Protein AF-X1F8E1-F1 (afdb_monomer)

Mean predicted aligned error: 9.56 Å

Sequence (76 aa):
WINRGNFIDLGDERDPIVGLHENPGTFTIPTEPVRKRVHEVTTFNRLRGGEYMFMPSLSALRWMAAGEWDGEAQAS

Radius of gyration: 23.67 Å; Cα contacts (8 Å, |Δi|>4): 88; chains: 1; bounding box: 45×28×63 Å

InterPro domains:
  IPR011008 Dimeric alpha-beta barrel [SSF54909] (1-66)

Foldseek 3Di:
DAQAPVVPPPGRDHHLAPYADPFWHKDWDDDPPDIDIDTRRHPPDDDPDDDDDDDDDPVVVVCVVVVPDPPDPDPD

Structure (mmCIF, N/CA/C/O backbone):
data_AF-X1F8E1-F1
#
_entry.id   AF-X1F8E1-F1
#
loop_
_atom_site.group_PDB
_atom_site.id
_atom_site.type_symbol
_atom_site.label_atom_id
_atom_site.label_alt_id
_atom_site.label_comp_id
_atom_site.label_asym_id
_atom_site.label_entity_id
_atom_site.label_seq_id
_atom_site.pdbx_PDB_ins_code
_atom_site.Cartn_x
_atom_site.Cartn_y
_atom_site.Cartn_z
_atom_site.occupancy
_atom_site.B_iso_or_equiv
_atom_site.auth_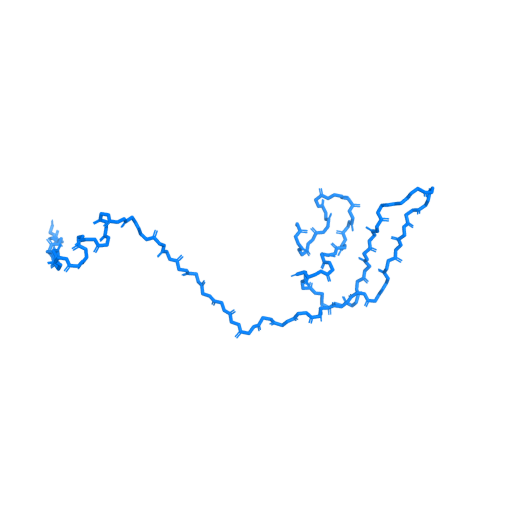seq_id
_atom_site.auth_comp_id
_atom_site.auth_asym_id
_atom_site.auth_atom_id
_atom_site.pdbx_PDB_model_num
ATOM 1 N N . TRP A 1 1 ? 0.703 -7.060 8.118 1.00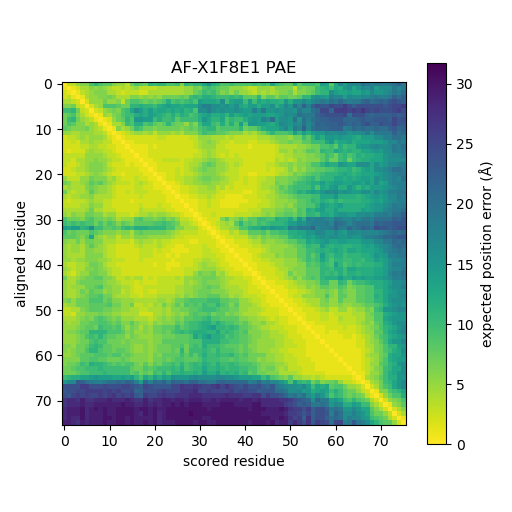 72.81 1 TRP A N 1
ATOM 2 C CA . TRP A 1 1 ? 0.650 -5.587 8.115 1.00 72.81 1 TRP A CA 1
ATOM 3 C C . TRP A 1 1 ? -0.776 -5.163 7.816 1.00 72.81 1 TRP A C 1
ATOM 5 O O . TRP A 1 1 ? -1.530 -5.076 8.763 1.00 72.81 1 TRP A O 1
ATOM 15 N N . ILE A 1 2 ? -1.205 -5.053 6.555 1.00 80.00 2 ILE A N 1
ATOM 16 C CA . ILE A 1 2 ? -2.597 -4.665 6.238 1.00 80.00 2 ILE A CA 1
ATOM 17 C C . ILE A 1 2 ? -3.600 -5.819 6.441 1.00 80.00 2 ILE A C 1
ATOM 19 O O . ILE A 1 2 ? -4.639 -5.641 7.060 1.00 80.00 2 ILE A O 1
ATOM 23 N N . ASN A 1 3 ? -3.279 -7.031 5.974 1.00 80.75 3 ASN A N 1
ATOM 24 C CA . ASN A 1 3 ? -4.207 -8.176 6.031 1.00 80.75 3 ASN A CA 1
ATOM 25 C C . ASN A 1 3 ? -4.024 -9.095 7.251 1.00 80.75 3 ASN A C 1
ATOM 27 O O . ASN A 1 3 ? -4.714 -10.104 7.353 1.00 80.75 3 ASN A O 1
ATOM 31 N N . ARG A 1 4 ? -3.056 -8.806 8.132 1.00 72.12 4 ARG A N 1
ATOM 32 C CA . ARG A 1 4 ? -2.773 -9.591 9.350 1.00 72.12 4 ARG A CA 1
ATOM 33 C C . ARG A 1 4 ? -2.161 -8.697 10.427 1.00 72.12 4 ARG A C 1
ATOM 35 O O . ARG A 1 4 ? -1.105 -8.098 10.167 1.00 72.12 4 ARG A O 1
ATOM 42 N N . GLY A 1 5 ? -2.795 -8.669 11.597 1.00 61.56 5 GLY A N 1
ATOM 43 C CA . GLY A 1 5 ? -2.458 -7.865 12.774 1.00 61.56 5 GLY A CA 1
ATOM 44 C C . GLY A 1 5 ? -1.349 -8.435 13.662 1.00 61.56 5 GLY A C 1
ATOM 45 O O . GLY A 1 5 ? -0.834 -7.714 14.513 1.00 61.56 5 GLY A O 1
ATOM 46 N N . ASN A 1 6 ? -0.891 -9.670 13.410 1.00 65.69 6 ASN A N 1
ATOM 47 C CA . ASN A 1 6 ? 0.216 -10.328 14.134 1.00 65.69 6 ASN A CA 1
ATOM 48 C C . ASN A 1 6 ? 1.530 -9.526 14.215 1.00 65.69 6 ASN A C 1
ATOM 50 O O . ASN A 1 6 ? 2.422 -9.895 14.967 1.00 65.69 6 ASN A O 1
ATOM 54 N N . PHE A 1 7 ? 1.679 -8.447 13.444 1.00 57.41 7 PHE A N 1
ATOM 55 C CA . PHE A 1 7 ? 2.837 -7.559 13.540 1.00 57.41 7 PHE A CA 1
ATOM 56 C C . PHE A 1 7 ? 2.840 -6.686 14.812 1.00 57.41 7 PHE A C 1
ATOM 58 O O . PHE A 1 7 ? 3.897 -6.214 15.209 1.00 57.41 7 PHE A O 1
ATOM 65 N N . ILE A 1 8 ? 1.683 -6.481 15.451 1.00 65.19 8 ILE A N 1
ATOM 66 C CA . ILE A 1 8 ? 1.513 -5.639 16.651 1.00 65.19 8 ILE A CA 1
ATOM 67 C C . ILE A 1 8 ? 0.654 -6.323 17.726 1.00 65.19 8 ILE A C 1
ATOM 69 O O . ILE A 1 8 ? -0.053 -5.656 18.472 1.00 65.19 8 ILE A O 1
ATOM 73 N N . ASP A 1 9 ? 0.693 -7.658 17.783 1.00 68.62 9 ASP A N 1
ATOM 74 C CA . ASP A 1 9 ? -0.044 -8.463 18.775 1.00 68.62 9 ASP A CA 1
ATOM 75 C C . ASP A 1 9 ? -1.575 -8.236 18.775 1.00 68.62 9 ASP A C 1
ATOM 77 O O . ASP A 1 9 ? -2.258 -8.355 19.789 1.00 68.62 9 ASP A O 1
ATOM 81 N N . LEU A 1 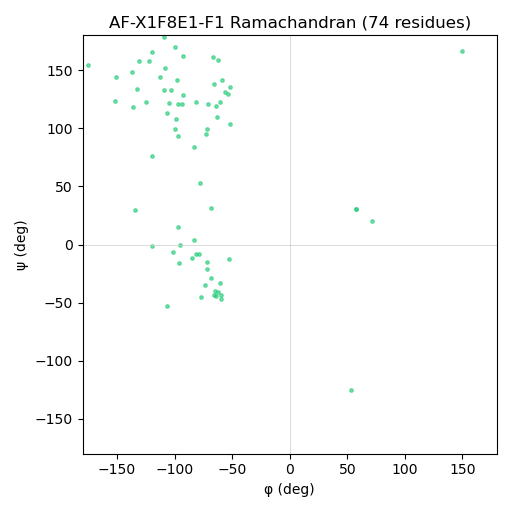10 ? -2.148 -7.909 17.609 1.00 70.00 10 LEU A N 1
ATOM 82 C CA . LEU A 1 10 ? -3.601 -7.782 17.418 1.00 70.00 10 LEU A CA 1
ATOM 83 C C . LEU A 1 10 ? -4.239 -9.052 16.826 1.00 70.00 10 LEU A C 1
ATOM 85 O O . LEU A 1 10 ? -5.361 -9.013 16.329 1.00 70.00 10 LEU A O 1
ATOM 89 N N . GLY A 1 11 ? -3.530 -10.184 16.846 1.00 79.88 11 GLY A N 1
ATOM 90 C CA . GLY A 1 11 ? -4.018 -11.455 16.305 1.00 79.88 11 GLY A CA 1
ATOM 91 C C . GLY A 1 11 ? -4.500 -11.342 14.852 1.00 79.88 11 GLY A C 1
ATOM 92 O O . GLY A 1 11 ? -3.783 -10.861 13.965 1.00 79.88 11 GLY A O 1
ATOM 93 N N . ASP A 1 12 ? -5.749 -11.755 14.629 1.00 80.50 12 ASP A N 1
ATOM 94 C CA . ASP A 1 12 ? -6.393 -11.786 13.313 1.00 80.50 12 ASP A CA 1
ATOM 95 C C . ASP A 1 12 ? -7.007 -10.443 12.873 1.00 80.50 12 ASP A C 1
ATOM 97 O O . ASP A 1 12 ? -7.613 -10.382 11.799 1.00 80.50 12 ASP A O 1
ATOM 101 N N . GLU A 1 13 ? -6.857 -9.361 13.653 1.00 87.12 13 GLU A N 1
ATOM 102 C CA . GLU A 1 13 ? -7.336 -8.037 13.236 1.00 87.12 13 GLU A CA 1
ATOM 103 C C . GLU A 1 13 ? -6.668 -7.605 11.917 1.00 87.12 13 GLU A C 1
ATOM 105 O O . GLU A 1 13 ? -5.484 -7.856 11.661 1.00 87.12 13 GLU A O 1
ATOM 110 N N . ARG A 1 14 ? -7.448 -6.956 11.051 1.00 88.06 14 ARG A N 1
ATOM 111 C CA . ARG A 1 14 ? -7.014 -6.467 9.735 1.00 88.06 14 ARG A CA 1
ATOM 112 C C . ARG A 1 14 ? -7.241 -4.961 9.659 1.00 88.06 14 ARG A C 1
ATOM 114 O O . ARG A 1 14 ? -8.068 -4.413 10.387 1.00 88.06 14 ARG A O 1
ATOM 121 N N . ASP A 1 15 ? -6.519 -4.297 8.765 1.00 89.00 15 ASP A N 1
ATOM 122 C CA . ASP A 1 15 ? -6.700 -2.872 8.506 1.00 89.00 15 ASP A CA 1
ATOM 123 C C . ASP A 1 15 ? -8.167 -2.578 8.113 1.00 89.00 15 ASP A C 1
ATOM 125 O O . ASP A 1 15 ? -8.727 -3.275 7.257 1.00 89.00 15 ASP A O 1
ATOM 129 N N . PRO A 1 16 ? -8.819 -1.576 8.726 1.00 89.94 16 PRO A N 1
ATOM 130 C CA . PRO A 1 16 ? -10.233 -1.306 8.493 1.00 89.94 16 PRO A CA 1
ATOM 131 C C . PRO A 1 16 ? -10.494 -0.556 7.177 1.00 89.94 16 PRO A C 1
ATOM 133 O O . PRO A 1 16 ? -11.656 -0.393 6.818 1.00 89.94 16 PRO A O 1
ATOM 136 N N . ILE A 1 17 ? -9.448 -0.086 6.479 1.00 90.44 17 ILE A N 1
ATOM 137 C CA . ILE A 1 17 ? -9.498 0.757 5.273 1.00 90.44 17 ILE A CA 1
ATOM 138 C C . ILE A 1 17 ? -9.118 -0.043 4.001 1.00 90.44 17 ILE A C 1
ATOM 140 O O . ILE A 1 17 ? -9.820 -0.074 2.993 1.00 90.44 17 ILE A O 1
ATOM 144 N N . VAL A 1 18 ? -7.981 -0.716 3.987 1.00 91.00 18 VAL A N 1
ATOM 145 C CA . VAL A 1 18 ? -7.493 -1.425 2.787 1.00 91.00 18 VAL A CA 1
ATOM 146 C C . VAL A 1 18 ? -7.323 -2.922 3.003 1.00 91.00 18 VAL A C 1
ATOM 148 O O . VAL A 1 18 ? -7.006 -3.645 2.060 1.00 91.00 18 VAL A O 1
ATOM 151 N N . GLY A 1 19 ? -7.596 -3.400 4.218 1.00 88.19 19 GLY A N 1
ATOM 152 C CA . GLY A 1 19 ? -7.644 -4.820 4.524 1.00 88.19 19 GLY A CA 1
ATOM 153 C C . GLY A 1 19 ? -8.787 -5.525 3.801 1.00 88.19 19 GLY A C 1
ATOM 154 O O . GLY A 1 19 ? -9.911 -5.026 3.731 1.00 88.19 19 GLY A O 1
ATOM 155 N N . LEU A 1 20 ? -8.500 -6.715 3.280 1.00 89.25 20 LEU A N 1
ATOM 156 C CA . LEU A 1 20 ? -9.532 -7.633 2.812 1.00 89.25 20 LEU A CA 1
ATOM 157 C C . LEU A 1 20 ? -10.101 -8.375 4.024 1.00 89.25 20 LEU A C 1
ATOM 159 O O . LEU A 1 20 ? -9.345 -9.054 4.710 1.00 89.25 20 LEU A O 1
ATOM 163 N N . HIS A 1 21 ? -11.405 -8.296 4.271 1.00 90.50 21 HIS A N 1
ATOM 164 C CA . HIS A 1 21 ? -12.114 -9.026 5.332 1.00 90.50 21 HIS A CA 1
ATOM 165 C C . HIS A 1 21 ? -12.945 -10.155 4.710 1.00 90.50 21 HIS A C 1
ATOM 167 O O . HIS A 1 21 ? -13.889 -9.880 3.971 1.00 90.50 21 HIS A O 1
ATOM 173 N N . GLU A 1 22 ? -12.581 -11.415 4.980 1.00 87.75 22 GLU A N 1
ATOM 174 C CA . GLU A 1 22 ? -13.345 -12.601 4.535 1.00 87.75 22 GLU A CA 1
ATOM 175 C C . GLU A 1 22 ? -14.635 -12.789 5.343 1.00 87.75 22 GLU A C 1
ATOM 177 O O . GLU A 1 22 ? -15.655 -13.197 4.798 1.00 87.75 22 GLU A O 1
ATOM 182 N N . ASN A 1 23 ? -14.581 -12.441 6.629 1.00 89.69 23 ASN A N 1
ATOM 183 C CA . ASN A 1 23 ? -15.703 -12.366 7.558 1.00 89.69 23 ASN A CA 1
ATOM 184 C C . ASN A 1 23 ? -15.642 -11.009 8.279 1.00 89.69 23 ASN A C 1
ATOM 186 O O . ASN A 1 23 ? -14.547 -10.437 8.350 1.00 89.69 23 ASN A O 1
ATOM 190 N N . PRO A 1 24 ? -16.758 -10.495 8.833 1.00 91.81 24 PRO A N 1
ATOM 191 C CA . PRO A 1 24 ? -16.728 -9.288 9.651 1.00 91.81 24 PRO A CA 1
ATOM 192 C C . PRO A 1 24 ? -15.701 -9.400 10.788 1.00 91.81 24 PRO A C 1
ATOM 194 O O . PRO A 1 24 ? -15.648 -10.399 11.507 1.00 91.81 24 PRO A O 1
ATOM 197 N N . GLY A 1 25 ? -14.851 -8.383 10.908 1.00 90.25 25 GLY A N 1
ATOM 198 C CA . GLY A 1 25 ? -13.721 -8.340 11.829 1.00 90.25 25 GLY A CA 1
ATOM 199 C C . GLY A 1 25 ? -13.911 -7.367 12.991 1.00 90.25 25 GLY A C 1
ATOM 200 O O . GLY A 1 25 ? -14.912 -6.655 13.103 1.00 90.25 25 GLY A O 1
ATOM 201 N N . THR A 1 26 ? -12.905 -7.326 13.864 1.00 91.88 26 THR A N 1
ATOM 202 C CA . THR A 1 26 ? -12.777 -6.321 14.928 1.00 91.88 26 THR A CA 1
ATOM 203 C C . THR A 1 26 ? -11.579 -5.421 14.639 1.00 91.88 26 THR A C 1
ATOM 205 O O . THR A 1 26 ? -10.568 -5.888 14.123 1.00 91.88 26 THR A O 1
ATOM 208 N N . PHE A 1 27 ? -11.700 -4.137 14.970 1.00 90.75 27 PHE A N 1
ATOM 209 C CA . PHE A 1 27 ? -10.605 -3.170 14.939 1.00 90.75 27 PHE A CA 1
ATOM 210 C C . PHE A 1 27 ? -10.463 -2.495 16.305 1.00 90.75 27 PHE A C 1
ATOM 212 O O . PHE A 1 27 ? -11.419 -1.899 16.818 1.00 90.75 27 PHE A O 1
ATOM 219 N N . THR A 1 28 ? -9.277 -2.589 16.902 1.00 90.75 28 THR A N 1
ATOM 220 C CA . THR A 1 28 ? -8.970 -2.006 18.209 1.00 90.75 28 THR A CA 1
ATOM 221 C C . THR A 1 28 ? -8.285 -0.644 18.064 1.00 90.75 28 THR A C 1
ATOM 223 O O . THR A 1 28 ? -7.187 -0.528 17.527 1.00 90.75 28 THR A O 1
ATOM 226 N N . ILE A 1 29 ? -8.906 0.394 18.624 1.00 90.31 29 ILE A N 1
ATOM 227 C CA . ILE A 1 29 ? -8.331 1.733 18.766 1.00 90.31 29 ILE A CA 1
ATOM 228 C C . ILE A 1 29 ? -7.680 1.828 20.156 1.00 90.31 29 ILE A C 1
ATOM 230 O O . ILE A 1 29 ? -8.380 1.668 21.168 1.00 90.31 29 ILE A O 1
ATOM 234 N N . PRO A 1 30 ? -6.364 2.099 20.244 1.00 86.62 30 PRO A N 1
ATOM 235 C CA . PRO A 1 30 ? -5.704 2.371 21.515 1.00 86.62 30 PRO A CA 1
ATOM 236 C C . PRO A 1 30 ? -6.327 3.611 22.168 1.00 86.62 30 PRO A C 1
ATOM 238 O O . PRO A 1 30 ? -6.410 4.679 21.565 1.00 86.62 30 PRO A O 1
ATOM 241 N N . THR A 1 31 ? -6.834 3.470 23.386 1.00 88.00 31 THR A N 1
ATOM 242 C CA . THR A 1 31 ? -7.447 4.556 24.161 1.00 88.00 31 THR A CA 1
ATOM 243 C C . THR A 1 31 ? -7.240 4.259 25.640 1.00 88.00 31 THR A C 1
ATOM 245 O O . THR A 1 31 ? -7.276 3.097 26.048 1.00 88.00 31 THR A O 1
ATOM 248 N N . GLU A 1 32 ? -7.022 5.301 26.437 1.00 87.06 32 GLU A N 1
ATOM 249 C CA . GLU A 1 32 ? -6.940 5.216 27.895 1.00 87.06 32 GLU A CA 1
ATOM 250 C C . GLU A 1 32 ? -8.286 5.613 28.522 1.00 87.06 32 GLU A C 1
ATOM 252 O O . GLU A 1 32 ? -8.936 6.536 28.024 1.00 87.06 32 GLU A O 1
ATOM 257 N N . PRO A 1 33 ? -8.744 4.949 29.602 1.00 85.81 33 PRO A N 1
ATOM 258 C CA . PRO A 1 33 ? -8.104 3.848 30.337 1.00 85.81 33 PRO A CA 1
ATOM 259 C C . PRO A 1 33 ? -8.368 2.453 29.740 1.00 85.81 33 PRO A C 1
ATOM 261 O O . PRO A 1 33 ? -7.743 1.478 30.150 1.00 85.81 33 PRO A O 1
ATOM 264 N N . VAL A 1 34 ? -9.307 2.335 28.796 1.00 85.44 34 VAL A N 1
ATOM 265 C CA . VAL A 1 34 ? -9.679 1.062 28.168 1.00 85.44 34 VAL A CA 1
ATOM 266 C C . VAL A 1 34 ? -9.735 1.229 26.654 1.00 85.44 34 VAL A C 1
ATOM 268 O O . VAL A 1 34 ? -10.354 2.155 26.131 1.00 85.44 34 VAL A O 1
ATOM 271 N N . ARG A 1 35 ? -9.122 0.272 25.956 1.00 86.12 35 ARG A N 1
ATOM 272 C CA . ARG A 1 35 ? -9.165 0.127 24.498 1.00 86.12 35 ARG A CA 1
ATOM 273 C C . ARG A 1 35 ? -10.597 0.123 23.959 1.00 86.12 35 ARG A C 1
ATOM 275 O O . ARG A 1 35 ? -11.460 -0.594 24.467 1.00 86.12 35 ARG A O 1
ATOM 282 N N . LYS A 1 36 ? -10.827 0.866 22.877 1.00 90.50 36 LYS A N 1
ATOM 283 C CA . LYS A 1 36 ? -12.107 0.882 22.162 1.00 90.50 36 LYS A CA 1
ATOM 284 C C . LYS A 1 36 ? -12.065 -0.139 21.030 1.00 90.50 36 LYS A C 1
ATOM 286 O O . LYS A 1 36 ? -11.148 -0.110 20.217 1.00 90.50 36 LYS A O 1
ATOM 291 N N . ARG A 1 37 ? -13.066 -1.016 20.952 1.00 90.75 37 ARG A N 1
ATOM 292 C CA . ARG A 1 37 ? -13.212 -1.992 19.862 1.00 90.75 37 ARG A CA 1
ATOM 293 C C . ARG A 1 37 ? -14.377 -1.618 18.961 1.00 90.75 37 ARG A C 1
ATOM 295 O O . ARG A 1 37 ? -15.457 -1.294 19.447 1.00 90.75 37 ARG A O 1
ATOM 302 N N . VAL A 1 38 ? -14.139 -1.656 17.657 1.00 91.69 38 VAL A N 1
ATOM 303 C CA . VAL A 1 38 ? -15.161 -1.524 16.618 1.00 91.69 38 VAL A CA 1
ATOM 304 C C . VAL A 1 38 ? -15.396 -2.913 16.039 1.00 91.69 38 VAL A C 1
ATOM 306 O O . VAL A 1 38 ? -14.448 -3.546 15.582 1.00 91.69 38 VAL A O 1
ATOM 309 N N . HIS A 1 39 ? -16.634 -3.393 16.105 1.00 92.44 39 HIS A N 1
ATOM 310 C CA . HIS A 1 39 ? -17.042 -4.706 15.597 1.00 92.44 39 HIS A CA 1
ATOM 311 C C . HIS A 1 39 ? -17.711 -4.581 14.225 1.00 92.44 39 HIS A C 1
ATOM 313 O O . HIS A 1 39 ? -18.021 -3.471 13.790 1.00 92.44 39 HIS A O 1
ATOM 319 N N . GLU A 1 40 ? -17.947 -5.718 13.568 1.00 93.19 40 GLU A N 1
ATOM 320 C CA . GLU A 1 40 ? -18.599 -5.804 12.253 1.00 93.19 40 GLU A CA 1
ATOM 321 C C . GLU A 1 40 ? -17.882 -5.003 11.152 1.00 93.19 40 GLU A C 1
ATOM 323 O O . GLU A 1 40 ? -18.495 -4.499 10.208 1.00 93.19 40 GLU A O 1
ATOM 328 N N . VAL A 1 41 ? -16.557 -4.880 11.258 1.00 92.88 41 VAL A N 1
ATOM 329 C CA . VAL A 1 41 ? -15.751 -4.224 10.227 1.00 92.88 41 VAL A CA 1
ATOM 330 C C . VAL A 1 41 ? -15.707 -5.133 9.006 1.00 92.88 41 VAL A C 1
ATOM 332 O O . VAL A 1 41 ? -15.262 -6.274 9.086 1.00 92.88 41 VAL A O 1
ATOM 335 N N . THR A 1 42 ? -16.176 -4.633 7.870 1.00 93.75 42 THR A N 1
ATOM 336 C CA . THR A 1 42 ? -16.223 -5.380 6.611 1.00 93.75 42 THR A CA 1
ATOM 337 C C . THR A 1 42 ? -15.395 -4.688 5.539 1.00 93.75 42 THR A C 1
ATOM 339 O O . THR A 1 42 ? -15.015 -3.521 5.658 1.00 93.75 42 THR A O 1
ATOM 342 N N . THR A 1 43 ? -15.120 -5.411 4.456 1.00 92.81 43 THR A N 1
ATOM 343 C CA . THR A 1 43 ? -14.508 -4.824 3.265 1.00 92.81 43 THR A CA 1
ATOM 344 C C . THR A 1 43 ? -15.459 -3.781 2.669 1.00 92.81 43 THR A C 1
ATOM 346 O O . THR A 1 43 ? -16.490 -4.138 2.104 1.00 92.81 43 THR A O 1
ATOM 349 N N . PHE A 1 44 ? -15.115 -2.496 2.758 1.00 91.56 44 PHE A N 1
ATOM 350 C CA . PHE A 1 44 ? -15.892 -1.413 2.127 1.00 91.56 44 PHE A CA 1
ATOM 351 C C . PHE A 1 44 ? -15.336 -1.000 0.756 1.00 91.56 44 PHE A C 1
ATOM 353 O O . PHE A 1 44 ? -16.014 -0.308 -0.002 1.00 91.56 44 PHE A O 1
ATOM 360 N N . ASN A 1 45 ? -14.099 -1.386 0.432 1.00 90.38 45 ASN A N 1
ATOM 361 C CA . ASN A 1 45 ? -13.486 -1.083 -0.855 1.00 90.38 45 ASN A CA 1
ATOM 362 C C . ASN A 1 45 ? -13.721 -2.219 -1.865 1.00 90.38 45 ASN A C 1
ATOM 364 O O . ASN A 1 45 ? -14.056 -3.348 -1.514 1.00 90.38 45 ASN A O 1
ATOM 368 N N . ARG A 1 46 ? -13.546 -1.922 -3.155 1.00 91.31 46 ARG A N 1
ATOM 369 C CA . ARG A 1 46 ? -13.562 -2.944 -4.204 1.00 91.31 46 ARG A CA 1
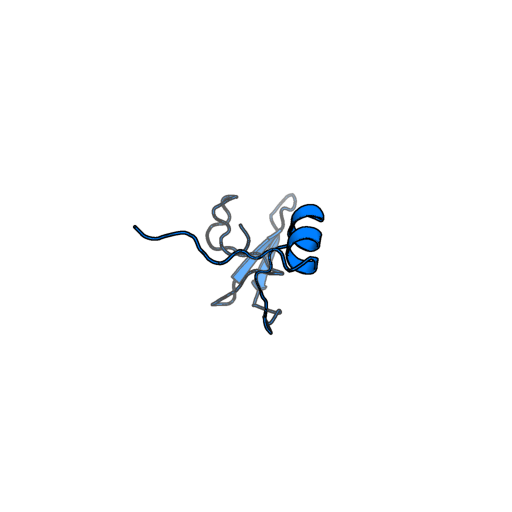ATOM 370 C C . ARG A 1 46 ? -12.428 -2.696 -5.179 1.00 91.31 46 ARG A C 1
ATOM 372 O O . ARG A 1 46 ? -12.432 -1.684 -5.876 1.00 91.31 46 ARG A O 1
ATOM 379 N N . LEU A 1 47 ? -11.508 -3.652 -5.282 1.00 90.19 47 LEU A N 1
ATOM 380 C CA . LEU A 1 47 ? -10.502 -3.659 -6.337 1.00 90.19 47 LEU A CA 1
ATOM 381 C C . LEU A 1 47 ? -11.202 -3.815 -7.695 1.00 90.19 47 LEU A C 1
ATOM 383 O O . LEU A 1 47 ? -11.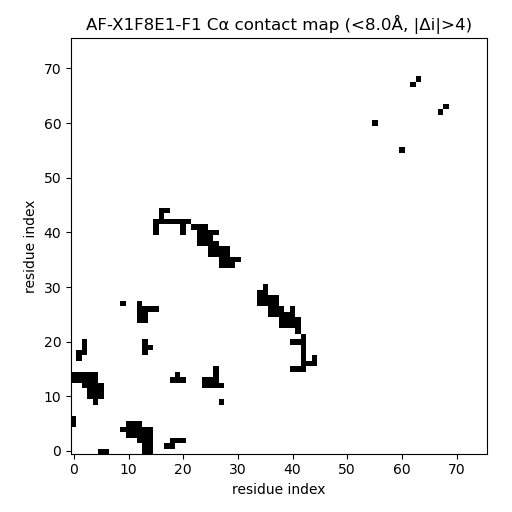909 -4.796 -7.936 1.00 90.19 47 LEU A O 1
ATOM 387 N N . ARG A 1 48 ? -11.042 -2.819 -8.570 1.00 94.88 48 ARG A N 1
ATOM 388 C CA . ARG A 1 48 ? -11.576 -2.836 -9.946 1.00 94.88 48 ARG A CA 1
ATO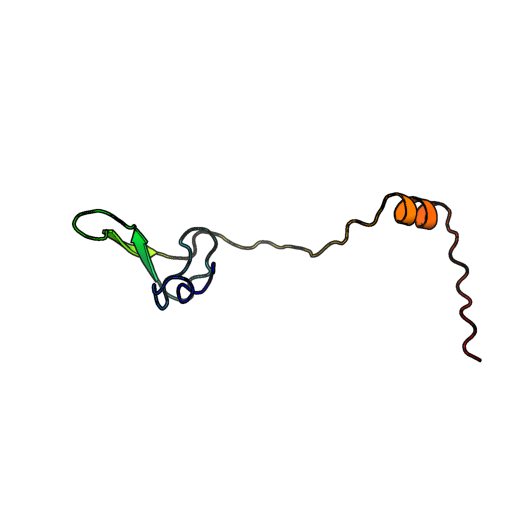M 389 C C . ARG A 1 48 ? -10.519 -3.166 -10.999 1.00 94.88 48 ARG A C 1
ATOM 391 O O . ARG A 1 48 ? -10.872 -3.344 -12.157 1.00 94.88 48 ARG A O 1
ATOM 398 N N . GLY A 1 49 ? -9.262 -3.271 -10.586 1.00 94.50 49 GLY A N 1
ATOM 399 C CA . GLY A 1 49 ? -8.118 -3.550 -11.440 1.00 94.50 49 GLY A CA 1
ATOM 400 C C . GLY A 1 49 ? -6.857 -2.906 -10.875 1.00 94.50 49 GLY A C 1
ATOM 401 O O . GLY A 1 49 ? -6.928 -2.072 -9.971 1.00 94.50 49 GLY A O 1
ATOM 402 N N . GLY A 1 50 ? -5.715 -3.313 -11.409 1.00 94.31 50 GLY A N 1
ATOM 403 C CA . GLY A 1 50 ? -4.394 -2.800 -11.075 1.00 94.31 50 GLY A CA 1
ATOM 404 C C . GLY A 1 50 ? -3.368 -3.453 -11.990 1.00 94.31 50 GLY A C 1
ATOM 405 O O . GLY A 1 50 ? -3.615 -4.547 -12.492 1.00 94.31 50 GLY A O 1
ATOM 406 N N . GLU A 1 51 ? -2.252 -2.773 -12.215 1.00 95.62 51 GLU A N 1
ATOM 407 C CA . GLU A 1 51 ? -1.155 -3.287 -13.029 1.00 95.62 51 GLU A CA 1
ATOM 408 C C . GLU A 1 51 ? 0.172 -2.990 -12.341 1.00 95.62 51 GLU A C 1
ATOM 410 O O . GLU A 1 51 ? 0.316 -1.969 -11.658 1.00 95.62 51 GLU A O 1
ATOM 415 N N . TYR A 1 52 ? 1.143 -3.874 -12.536 1.00 96.00 52 TYR A N 1
ATOM 416 C CA . TYR A 1 52 ? 2.511 -3.649 -12.100 1.00 96.00 52 TYR A CA 1
ATOM 417 C C . TYR A 1 52 ? 3.331 -3.157 -13.283 1.00 96.00 52 TYR A C 1
ATOM 419 O O . TYR A 1 52 ? 3.651 -3.904 -14.202 1.00 96.00 52 TYR A O 1
ATOM 427 N N . MET A 1 53 ? 3.684 -1.876 -13.251 1.00 95.06 53 MET A N 1
ATOM 428 C CA . MET A 1 53 ? 4.497 -1.251 -14.288 1.00 95.06 53 MET A CA 1
ATOM 429 C C . MET A 1 53 ? 5.899 -0.951 -13.770 1.00 95.06 53 MET A C 1
ATOM 431 O O . MET A 1 53 ? 6.108 -0.685 -12.585 1.00 95.06 53 MET A O 1
ATOM 435 N N . PHE A 1 54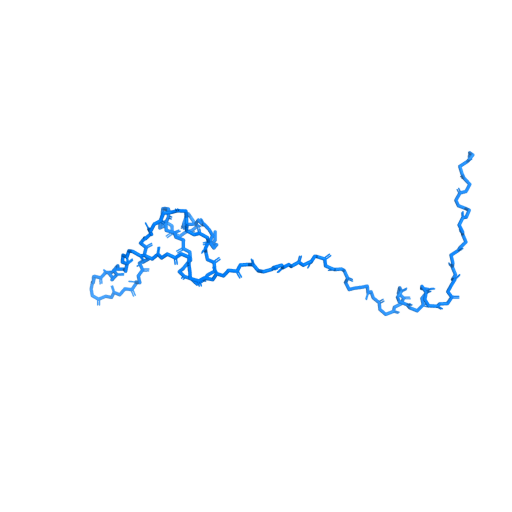 ? 6.859 -0.951 -14.687 1.00 94.81 54 PHE A N 1
ATOM 436 C CA . PHE A 1 54 ? 8.215 -0.492 -14.434 1.00 94.81 54 PHE A CA 1
ATOM 437 C C . PHE A 1 54 ? 8.407 0.896 -15.046 1.00 94.81 54 PHE A C 1
ATOM 439 O O . PHE A 1 54 ? 8.054 1.116 -16.203 1.00 94.81 54 PHE A O 1
ATOM 446 N N . MET A 1 55 ? 8.983 1.826 -14.280 1.00 95.69 55 MET A N 1
ATOM 447 C CA . MET A 1 55 ? 9.404 3.129 -14.791 1.00 95.69 55 MET A CA 1
ATOM 448 C C . MET A 1 55 ? 10.917 3.096 -15.050 1.00 95.69 55 MET A C 1
ATOM 450 O O . MET A 1 55 ? 11.693 3.221 -14.098 1.00 95.69 55 MET A O 1
ATOM 454 N N . PRO A 1 56 ? 11.353 2.896 -16.307 1.00 94.50 56 PRO A N 1
ATOM 455 C CA . PRO A 1 56 ? 12.769 2.879 -16.648 1.00 94.50 56 PRO A CA 1
ATOM 456 C C . PRO A 1 56 ? 13.414 4.254 -16.455 1.00 94.50 56 PRO A C 1
ATOM 458 O O . PRO A 1 56 ? 12.749 5.292 -16.428 1.00 94.50 56 PRO A O 1
ATOM 461 N N . SER A 1 57 ? 14.745 4.264 -16.369 1.00 97.00 57 SER A N 1
ATOM 462 C CA . SER A 1 57 ? 15.505 5.510 -16.390 1.00 97.00 57 SER A CA 1
ATOM 463 C C . SER A 1 57 ? 15.316 6.250 -17.719 1.00 97.00 57 SER A C 1
ATOM 465 O O . SER A 1 57 ? 15.019 5.662 -18.763 1.00 97.00 57 SER A O 1
ATOM 467 N N . LEU A 1 58 ? 15.587 7.556 -17.709 1.00 97.25 58 LEU A N 1
ATOM 468 C CA . LEU A 1 58 ? 15.539 8.362 -18.926 1.00 97.25 58 LEU A CA 1
ATOM 469 C C . LEU A 1 58 ? 16.529 7.871 -19.998 1.00 97.25 58 LEU A C 1
ATOM 471 O O . LEU A 1 58 ? 16.234 7.970 -21.186 1.00 97.25 58 LEU A O 1
ATOM 475 N N . SER A 1 59 ? 17.686 7.330 -19.599 1.00 95.69 59 SER A N 1
ATOM 476 C CA . SER A 1 59 ? 18.656 6.755 -20.538 1.00 95.69 59 SER A CA 1
ATOM 477 C C . SER A 1 59 ? 18.093 5.533 -21.265 1.00 95.69 59 SER A C 1
ATOM 479 O O . SER A 1 59 ? 18.204 5.461 -22.484 1.00 95.69 59 SER A O 1
ATOM 481 N N . ALA A 1 60 ? 17.424 4.625 -20.549 1.00 93.81 60 ALA A N 1
ATOM 482 C CA . ALA A 1 60 ? 16.785 3.457 -21.146 1.00 93.81 60 ALA A CA 1
ATOM 483 C C . ALA A 1 60 ? 15.627 3.851 -22.079 1.00 93.81 60 ALA A C 1
ATOM 485 O O . ALA A 1 60 ? 15.511 3.301 -23.170 1.00 93.81 60 ALA A O 1
ATOM 486 N N . LEU A 1 61 ? 14.817 4.852 -21.706 1.00 95.12 61 LEU A N 1
ATOM 487 C CA . LEU A 1 61 ? 13.773 5.390 -22.590 1.00 95.12 61 LEU A CA 1
ATOM 488 C C . LEU A 1 61 ? 14.348 5.955 -23.895 1.00 95.12 61 LEU A C 1
ATOM 490 O O . LEU A 1 61 ? 13.792 5.712 -24.961 1.00 95.12 61 LEU A O 1
ATOM 494 N N . ARG A 1 62 ? 15.459 6.699 -23.822 1.00 94.44 62 ARG A N 1
ATOM 495 C CA . ARG A 1 62 ? 16.126 7.265 -25.006 1.00 94.44 62 ARG A CA 1
ATOM 496 C C . ARG A 1 62 ? 16.702 6.185 -25.912 1.00 94.44 62 ARG A C 1
ATOM 498 O O . ARG A 1 62 ? 16.517 6.278 -27.117 1.00 94.44 62 ARG A O 1
ATOM 505 N N . TRP A 1 63 ? 17.344 5.173 -25.333 1.00 92.31 63 TRP A N 1
ATOM 506 C CA . TRP A 1 63 ? 17.856 4.028 -26.082 1.00 92.31 63 TRP A CA 1
ATOM 507 C C . TRP A 1 63 ? 16.729 3.286 -26.818 1.00 92.31 63 TRP A C 1
ATOM 509 O O . TRP A 1 63 ? 16.817 3.067 -28.022 1.00 92.31 63 TRP A O 1
ATOM 519 N N . MET A 1 64 ? 15.610 3.012 -26.135 1.00 90.62 64 MET A N 1
ATOM 520 C CA . MET A 1 64 ? 14.436 2.401 -26.775 1.00 90.62 64 MET A CA 1
ATOM 521 C C . MET A 1 64 ? 13.844 3.287 -27.882 1.00 90.62 64 MET A C 1
ATOM 523 O O . MET A 1 64 ? 13.474 2.781 -28.937 1.00 90.62 64 MET A O 1
ATOM 527 N N . ALA A 1 65 ? 13.765 4.604 -27.668 1.00 93.19 65 ALA A N 1
ATOM 528 C CA . ALA A 1 65 ? 13.243 5.545 -28.662 1.00 93.19 65 ALA A CA 1
ATOM 529 C C . ALA A 1 65 ? 14.150 5.689 -29.895 1.00 93.19 65 ALA A C 1
ATOM 531 O O . ALA A 1 65 ? 13.652 5.969 -30.983 1.00 93.19 65 ALA A O 1
ATOM 532 N N . ALA A 1 66 ? 15.461 5.495 -29.732 1.00 91.50 66 ALA A N 1
ATOM 533 C CA . ALA A 1 66 ? 16.421 5.487 -30.831 1.00 91.50 66 ALA A CA 1
ATOM 534 C C . ALA A 1 66 ? 16.300 4.232 -31.718 1.00 91.50 66 ALA A C 1
ATOM 536 O O . ALA A 1 66 ? 16.812 4.233 -32.833 1.00 91.50 66 ALA A O 1
ATOM 537 N N . GLY A 1 67 ? 15.597 3.186 -31.260 1.00 81.94 67 GLY A N 1
ATOM 538 C CA . GLY A 1 67 ? 15.420 1.945 -32.019 1.00 81.94 67 GLY A CA 1
ATOM 539 C C . GLY A 1 67 ? 16.691 1.099 -32.116 1.00 81.94 67 GLY A C 1
ATOM 540 O O . GLY A 1 67 ? 16.783 0.247 -32.994 1.00 81.94 67 GLY A O 1
ATOM 541 N N . GLU A 1 68 ? 17.657 1.320 -31.222 1.00 68.69 68 GLU A N 1
ATOM 542 C CA . GLU A 1 68 ? 18.963 0.647 -31.186 1.00 68.69 68 GLU A CA 1
ATOM 543 C C . GLU A 1 68 ? 18.863 -0.773 -30.593 1.00 68.69 68 GLU A C 1
ATO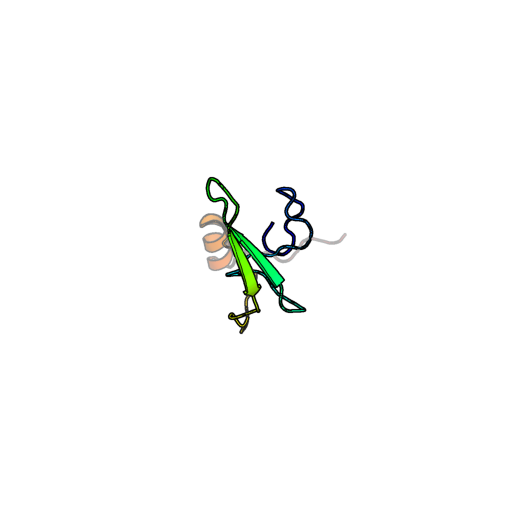M 545 O O . GLU A 1 68 ? 19.558 -1.126 -29.639 1.00 68.69 68 GLU A O 1
ATOM 550 N N . TRP A 1 69 ? 17.955 -1.590 -31.132 1.00 68.75 69 TRP A N 1
ATOM 551 C CA . TRP A 1 69 ? 17.862 -3.014 -30.817 1.00 68.75 69 TRP A CA 1
ATOM 552 C C . TRP A 1 69 ? 18.595 -3.838 -31.883 1.00 68.75 69 TRP A C 1
ATOM 554 O O . TRP A 1 69 ? 18.008 -4.228 -32.894 1.00 68.75 69 TRP A O 1
ATOM 564 N N . ASP A 1 70 ? 19.865 -4.153 -31.631 1.00 67.81 70 ASP A N 1
ATOM 565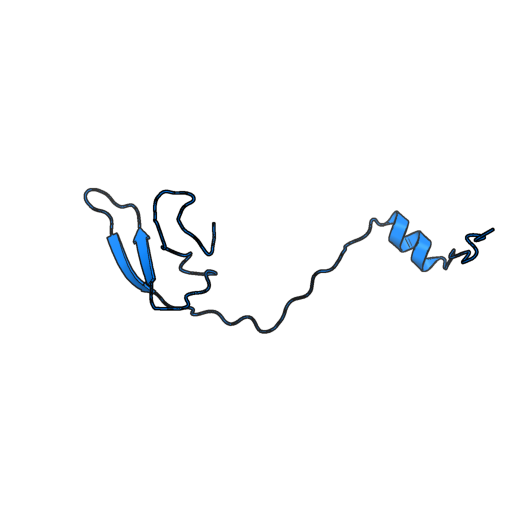 C CA . ASP A 1 70 ? 20.633 -5.115 -32.428 1.00 67.81 70 ASP A CA 1
ATOM 566 C C . ASP A 1 70 ? 20.313 -6.532 -31.930 1.00 67.81 70 ASP A C 1
ATOM 568 O O . ASP A 1 70 ? 20.978 -7.092 -31.059 1.00 67.81 70 ASP A O 1
ATOM 572 N N . GLY A 1 71 ? 19.215 -7.096 -32.431 1.00 62.12 71 GLY A N 1
ATOM 573 C CA . GLY A 1 71 ? 18.650 -8.382 -32.007 1.00 62.12 71 GLY A CA 1
ATOM 574 C C . GLY A 1 71 ? 19.457 -9.640 -32.350 1.00 62.12 71 GLY A C 1
ATOM 575 O O . GLY A 1 71 ? 18.849 -10.689 -32.542 1.00 62.12 71 GLY A O 1
ATOM 576 N N . GLU A 1 72 ? 20.787 -9.579 -32.402 1.00 57.31 72 GLU A N 1
ATOM 577 C CA . GLU A 1 72 ? 21.661 -10.744 -32.579 1.00 57.31 72 GLU A CA 1
ATOM 578 C C . GLU A 1 72 ? 22.614 -10.901 -31.388 1.00 57.31 72 GLU A C 1
ATOM 580 O O . GLU A 1 72 ? 23.818 -10.666 -31.464 1.00 57.31 72 GLU A O 1
ATOM 585 N N . ALA A 1 73 ? 22.077 -11.394 -30.271 1.00 56.72 73 ALA A N 1
ATOM 586 C CA . ALA A 1 73 ? 22.880 -12.251 -29.411 1.00 56.72 73 ALA A CA 1
ATOM 587 C C . ALA A 1 73 ? 23.033 -13.591 -30.144 1.00 56.72 73 ALA A C 1
ATOM 589 O O . ALA A 1 73 ? 22.113 -14.410 -30.165 1.00 56.72 73 ALA A O 1
ATOM 590 N N . GLN A 1 74 ? 24.184 -13.774 -30.792 1.00 54.03 74 GLN A N 1
ATOM 591 C CA . GLN A 1 74 ? 24.638 -15.050 -31.331 1.00 54.03 74 GLN A CA 1
ATOM 592 C C . GLN A 1 74 ? 24.559 -16.116 -30.231 1.00 54.03 74 GLN A C 1
ATOM 594 O O . GLN A 1 74 ? 25.389 -16.173 -29.326 1.00 54.03 74 GLN A O 1
ATOM 599 N N . ALA A 1 75 ? 23.536 -16.963 -30.313 1.00 48.62 75 ALA A N 1
ATOM 600 C CA . ALA A 1 75 ? 23.623 -18.318 -29.809 1.00 48.62 75 ALA A CA 1
ATOM 601 C C . ALA A 1 75 ? 24.524 -19.097 -30.778 1.00 48.62 75 ALA A C 1
ATOM 603 O O . ALA A 1 75 ? 24.066 -19.575 -31.817 1.00 48.62 75 ALA A O 1
ATOM 604 N N . SER A 1 76 ? 25.810 -19.171 -30.442 1.00 44.56 76 SER A N 1
ATOM 605 C CA . SER A 1 76 ? 26.768 -20.166 -30.935 1.00 44.56 76 SER A CA 1
ATOM 606 C C . SER A 1 76 ? 27.784 -20.458 -29.845 1.00 44.56 76 SER A C 1
ATOM 608 O O . SER A 1 76 ? 28.395 -19.472 -29.376 1.00 44.56 76 SER A O 1
#

Organism: NCBI:txid412755

pLDDT: mean 84.32, std 12.86, range [44.56, 97.25]

Secondary structure (DSSP, 8-state):
--S-GGGTT-TT---TTT---SS-EEEEEP-SSS-EEEEEE----------------HHHHHHHHHT---------

Nearest PDB structures (foldseek):
  8re3-assembly2_B  TM=8.782E-01  e=3.016E-04  Deinococcus radiodurans
  6v1s-assembly1_D  TM=3.841E-01  e=6.677E+00  Clostridioides difficile

Solvent-accessible surface area (backbone atoms only — not comparable to full-atom values): 5099 Å² total; per-residue (Å²): 96,49,68,33,19,65,83,74,79,49,51,84,27,41,39,84,76,82,19,77,47,95,57,69,37,50,42,79,45,91,44,87,96,60,67,45,74,46,69,73,43,52,54,85,68,77,90,87,76,86,83,93,80,83,84,74,54,72,67,58,52,50,48,62,72,69,62,76,72,78,89,70,80,76,90,122